Protein AF-A0A7J9ZWI7-F1 (afdb_monomer)

Nearest PDB structures (foldseek):
  3f7e-assembly1_B  TM=9.038E-01  e=4.310E-12  Mycolicibacterium smegmatis
  1rfe-assembly1_A  TM=7.853E-01  e=5.698E-09  Mycobacterium tuberculosis H37Rv
  3db0-assembly1_B  TM=8.040E-01  e=1.106E-07  Listeria innocua
  2i02-assembly1_A  TM=7.716E-01  e=1.106E-07  Nostoc punctiforme PCC 73102
  2hti-assembly1_A-2  TM=7.253E-01  e=3.743E-08  Halalkalibacterium halodurans

Mean predicted aligned error: 3.07 Å

Structure (mmCIF, N/CA/C/O backbone):
data_AF-A0A7J9ZWI7-F1
#
_entry.id   AF-A0A7J9ZWI7-F1
#
loop_
_atom_site.group_PDB
_atom_site.id
_atom_site.type_symbol
_atom_site.label_atom_id
_atom_site.label_alt_id
_atom_site.label_comp_id
_atom_site.label_asym_id
_atom_site.label_entity_id
_atom_site.label_seq_id
_atom_site.pdbx_PDB_ins_code
_atom_site.Cartn_x
_atom_site.Cartn_y
_atom_site.Cartn_z
_atom_site.occupancy
_atom_site.B_iso_or_equiv
_atom_site.auth_seq_id
_atom_site.auth_comp_id
_atom_site.auth_asym_id
_atom_site.auth_atom_id
_atom_site.pdbx_PDB_model_num
ATOM 1 N N . MET A 1 1 ? -15.605 -11.713 0.397 1.00 55.06 1 MET A N 1
ATOM 2 C CA . MET A 1 1 ? -16.504 -10.552 0.208 1.00 55.06 1 MET A CA 1
ATOM 3 C C . MET A 1 1 ? -15.640 -9.330 0.409 1.00 55.06 1 MET A C 1
ATOM 5 O O . MET A 1 1 ? -14.893 -9.344 1.377 1.00 55.06 1 MET A O 1
ATOM 9 N N .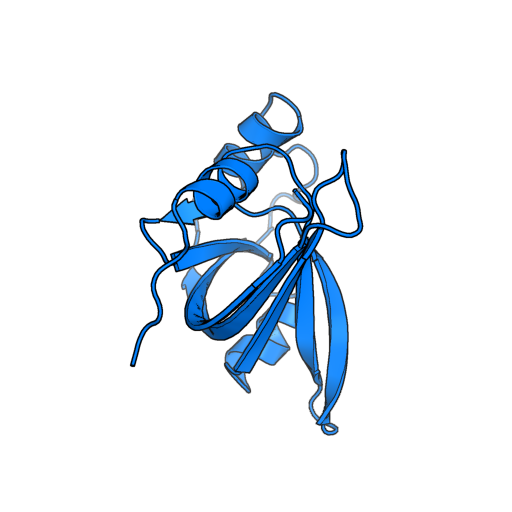 SER A 1 2 ? -15.708 -8.340 -0.484 1.00 78.38 2 SER A N 1
ATOM 10 C CA . SER A 1 2 ? -14.943 -7.102 -0.302 1.00 78.38 2 SER A CA 1
ATOM 11 C C . SER A 1 2 ? -15.548 -6.292 0.846 1.00 78.38 2 SER A C 1
ATOM 13 O O . SER A 1 2 ? -16.761 -6.082 0.869 1.00 78.38 2 SER A O 1
ATOM 15 N N . ALA A 1 3 ? -14.726 -5.887 1.806 1.00 90.00 3 ALA A N 1
ATOM 16 C CA . ALA A 1 3 ? -15.087 -4.972 2.877 1.00 90.00 3 ALA A CA 1
ATOM 17 C C . ALA A 1 3 ? -14.987 -3.518 2.388 1.00 90.00 3 ALA A C 1
ATOM 19 O O . ALA A 1 3 ? -14.208 -3.209 1.489 1.00 90.00 3 ALA A O 1
ATOM 20 N N . VAL A 1 4 ? -15.782 -2.640 2.997 1.00 94.69 4 VAL A N 1
ATOM 21 C CA . VAL A 1 4 ? -15.840 -1.202 2.692 1.00 94.69 4 VAL A CA 1
ATOM 22 C C . VAL A 1 4 ? -14.992 -0.440 3.707 1.00 94.69 4 VAL A C 1
ATOM 24 O O . VAL A 1 4 ? -14.967 -0.806 4.888 1.00 94.69 4 VAL A O 1
ATOM 27 N N . LEU A 1 5 ? -14.307 0.619 3.269 1.00 94.62 5 LEU A N 1
ATOM 28 C CA . LEU A 1 5 ? -13.568 1.490 4.178 1.00 94.62 5 LEU A CA 1
ATOM 29 C C . LEU A 1 5 ? -14.547 2.426 4.908 1.00 94.62 5 LEU A C 1
ATOM 31 O O . LEU A 1 5 ? -15.385 3.053 4.256 1.00 94.62 5 LEU A O 1
ATOM 35 N N . PRO A 1 6 ? -14.453 2.574 6.243 1.00 93.44 6 PRO A N 1
ATOM 36 C CA . PRO A 1 6 ? -15.197 3.607 6.958 1.00 93.44 6 PRO A CA 1
ATOM 37 C C . PRO A 1 6 ? -14.871 4.996 6.406 1.00 93.44 6 PRO A C 1
ATOM 39 O O . PRO A 1 6 ? -13.713 5.274 6.100 1.00 93.44 6 PRO A O 1
ATOM 42 N N . ASP A 1 7 ? -15.857 5.890 6.328 1.00 92.50 7 ASP A N 1
ATOM 43 C CA . ASP A 1 7 ? -15.650 7.221 5.737 1.00 92.50 7 ASP A CA 1
ATOM 44 C C . ASP A 1 7 ? -14.574 8.029 6.474 1.00 92.50 7 ASP A C 1
ATOM 46 O O . ASP A 1 7 ? -13.693 8.596 5.835 1.00 92.50 7 ASP A O 1
ATOM 50 N N . ALA A 1 8 ? -14.545 7.961 7.809 1.00 89.25 8 ALA A N 1
ATOM 51 C CA . ALA A 1 8 ? -13.486 8.576 8.615 1.00 89.25 8 ALA A CA 1
ATOM 52 C C . ALA A 1 8 ? -12.081 8.037 8.278 1.00 89.25 8 ALA A C 1
ATOM 54 O O . ALA A 1 8 ? -11.099 8.768 8.339 1.00 89.25 8 ALA A O 1
ATOM 55 N N . ALA A 1 9 ? -11.968 6.763 7.888 1.00 91.12 9 ALA A N 1
ATOM 56 C CA . ALA A 1 9 ? -10.692 6.189 7.477 1.00 91.12 9 ALA A CA 1
ATOM 57 C C . ALA A 1 9 ? -10.298 6.609 6.053 1.00 91.12 9 ALA A C 1
ATOM 59 O O . ALA A 1 9 ? -9.108 6.720 5.764 1.00 91.12 9 ALA A O 1
ATOM 60 N N . LYS A 1 10 ? -11.267 6.863 5.158 1.00 94.12 10 LYS A N 1
ATOM 61 C CA . LYS A 1 10 ? -10.993 7.348 3.792 1.00 94.12 10 LYS A CA 1
ATOM 62 C C . LYS A 1 10 ? -10.252 8.681 3.818 1.00 94.12 10 LYS A C 1
ATOM 64 O O . LYS A 1 10 ? -9.295 8.838 3.067 1.00 94.12 10 LYS A O 1
ATOM 69 N N . GLU A 1 11 ? -10.608 9.575 4.739 1.00 91.94 11 GLU A N 1
ATOM 70 C CA . GLU A 1 11 ? -9.901 10.848 4.932 1.00 91.94 11 GLU A CA 1
ATOM 71 C C . GLU A 1 11 ? -8.413 10.640 5.256 1.00 91.94 11 GLU A C 1
ATOM 73 O O . GLU A 1 11 ? -7.553 11.378 4.772 1.00 91.94 11 GLU A O 1
ATOM 78 N N . TRP A 1 12 ? -8.069 9.586 6.003 1.00 93.12 12 TRP A N 1
ATOM 79 C CA . TRP A 1 12 ? -6.671 9.277 6.304 1.00 93.12 12 TRP A CA 1
ATOM 80 C C . TRP A 1 12 ? -5.905 8.805 5.064 1.00 93.12 12 TRP A C 1
ATOM 82 O O . TRP A 1 12 ? -4.736 9.159 4.900 1.00 93.12 12 TRP A O 1
ATOM 92 N N . PHE A 1 13 ? -6.553 8.047 4.175 1.00 95.25 13 PHE A N 1
ATOM 93 C CA . PHE A 1 13 ? -5.979 7.659 2.883 1.00 95.25 13 PHE A CA 1
ATOM 94 C C . PHE A 1 13 ? -5.936 8.805 1.875 1.00 95.25 13 PHE A C 1
ATOM 96 O O . PHE A 1 13 ? -5.139 8.730 0.943 1.00 95.25 13 PHE A O 1
ATOM 103 N N . ASP A 1 14 ? -6.731 9.858 2.051 1.00 94.69 14 ASP A N 1
ATOM 104 C CA . ASP A 1 14 ? -6.693 11.061 1.213 1.00 94.69 14 ASP A CA 1
ATOM 105 C C . ASP A 1 14 ? -5.601 12.041 1.679 1.00 94.69 14 ASP A C 1
ATOM 107 O O . ASP A 1 14 ? -5.020 12.759 0.865 1.00 94.69 14 ASP A O 1
ATOM 111 N N . GLY A 1 15 ? -5.224 11.999 2.962 1.00 94.19 15 GLY A N 1
ATOM 112 C CA . GLY A 1 15 ? -4.084 12.725 3.534 1.00 94.19 15 GLY A CA 1
ATOM 113 C C . GLY A 1 15 ? -2.721 12.044 3.329 1.00 94.19 15 GLY A C 1
ATOM 114 O O . GLY A 1 15 ? -2.628 10.861 2.994 1.00 94.19 15 GLY A O 1
ATOM 115 N N . ALA A 1 16 ? -1.625 12.783 3.541 1.00 96.06 16 ALA A N 1
ATOM 116 C CA . ALA A 1 16 ? -0.237 12.323 3.365 1.00 96.06 16 ALA A CA 1
ATOM 117 C C . ALA A 1 16 ? 0.267 11.399 4.501 1.00 96.06 16 ALA A C 1
ATOM 119 O O . ALA A 1 16 ? 1.356 11.578 5.046 1.00 96.06 16 ALA A O 1
ATOM 120 N N . ASN A 1 17 ? -0.529 10.390 4.859 1.00 95.69 17 ASN A N 1
ATOM 121 C CA . ASN A 1 17 ? -0.250 9.471 5.959 1.00 95.69 17 ASN A CA 1
ATOM 122 C C . ASN A 1 17 ? 0.512 8.236 5.482 1.00 95.69 17 ASN A C 1
ATOM 124 O O . ASN A 1 17 ? 0.187 7.641 4.455 1.00 95.69 17 ASN A O 1
ATOM 128 N N . PHE A 1 18 ? 1.539 7.823 6.218 1.00 97.19 18 PHE A N 1
ATOM 129 C CA . PHE A 1 18 ? 2.289 6.616 5.880 1.00 97.19 18 PHE A CA 1
ATOM 130 C C . PHE A 1 18 ? 1.561 5.371 6.378 1.00 97.19 18 PHE A C 1
ATOM 132 O O . PHE A 1 18 ? 1.039 5.344 7.491 1.00 97.19 18 PHE A O 1
ATOM 139 N N . ALA A 1 19 ? 1.603 4.308 5.580 1.00 98.00 19 ALA A N 1
ATOM 140 C CA . ALA A 1 19 ? 1.147 2.990 5.997 1.00 98.00 19 ALA A CA 1
ATOM 141 C C . ALA A 1 19 ? 2.306 1.991 6.000 1.00 98.00 19 ALA A C 1
ATOM 143 O O . ALA A 1 19 ? 3.292 2.145 5.277 1.00 98.00 19 ALA A O 1
A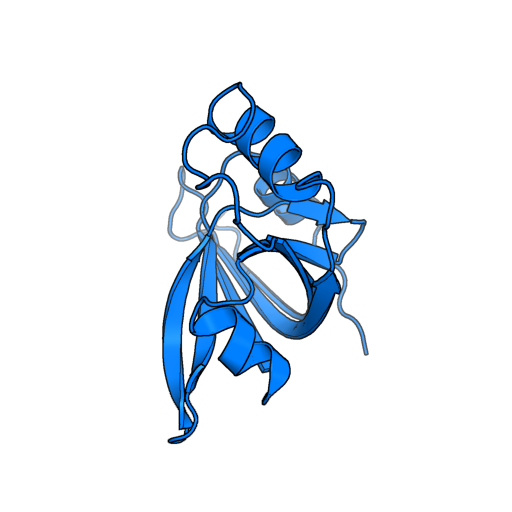TOM 144 N N . THR A 1 20 ? 2.172 0.935 6.792 1.00 98.56 20 THR A N 1
ATOM 145 C CA . THR A 1 20 ? 3.034 -0.245 6.734 1.00 98.56 20 THR A CA 1
ATOM 146 C C . THR A 1 20 ? 2.300 -1.351 5.997 1.00 98.56 20 THR A C 1
ATOM 148 O O . THR A 1 20 ? 1.230 -1.766 6.430 1.00 98.56 20 THR A O 1
ATOM 151 N N . ILE A 1 21 ? 2.885 -1.853 4.910 1.00 98.69 21 ILE A N 1
ATOM 152 C CA . ILE A 1 21 ? 2.397 -3.042 4.207 1.00 98.69 21 ILE A CA 1
ATOM 153 C C . ILE A 1 21 ? 3.258 -4.251 4.566 1.00 98.69 21 ILE A C 1
ATOM 155 O O . ILE A 1 21 ? 4.490 -4.184 4.501 1.00 98.69 21 ILE A O 1
ATOM 159 N N . SER A 1 22 ? 2.593 -5.350 4.906 1.00 98.81 22 SER A N 1
ATOM 160 C CA . SER A 1 22 ? 3.174 -6.662 5.167 1.00 98.81 22 SER A CA 1
ATOM 161 C C . SER A 1 22 ? 2.817 -7.629 4.039 1.00 98.81 22 SER A C 1
ATOM 163 O O . SER A 1 22 ? 1.644 -7.798 3.704 1.00 98.81 22 SER A O 1
ATOM 165 N N . THR A 1 23 ? 3.836 -8.270 3.471 1.00 98.75 23 THR A N 1
ATOM 166 C CA . THR A 1 23 ? 3.736 -9.295 2.417 1.00 98.75 23 THR A CA 1
ATOM 167 C C . THR A 1 23 ? 4.388 -10.603 2.876 1.00 98.75 23 THR A C 1
ATOM 169 O O . THR A 1 23 ? 5.021 -10.632 3.931 1.00 98.75 23 THR A O 1
ATOM 172 N N . ILE A 1 24 ? 4.240 -11.688 2.110 1.00 98.81 24 ILE A N 1
ATOM 173 C CA . ILE A 1 24 ? 4.721 -13.026 2.494 1.00 98.81 24 ILE A CA 1
ATOM 174 C C . ILE A 1 24 ? 5.951 -13.417 1.659 1.00 98.81 24 ILE A C 1
ATOM 176 O O . ILE A 1 24 ? 5.8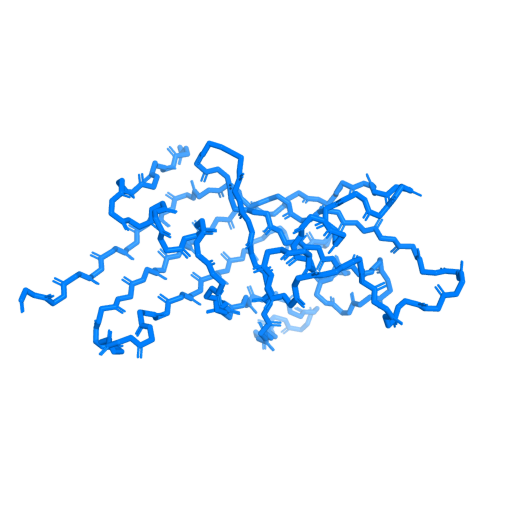75 -13.582 0.438 1.00 98.81 24 ILE A O 1
ATOM 180 N N . GLU A 1 25 ? 7.092 -13.620 2.315 1.00 98.38 25 GLU A N 1
ATOM 181 C CA . GLU A 1 25 ? 8.322 -14.143 1.705 1.00 98.38 25 GLU A CA 1
ATOM 182 C C . GLU A 1 25 ? 8.146 -15.594 1.221 1.00 98.38 25 GLU A C 1
ATOM 184 O O . GLU A 1 25 ? 7.246 -16.293 1.695 1.00 98.38 25 GLU A O 1
ATOM 189 N N . PRO A 1 26 ? 8.972 -16.090 0.280 1.00 98.06 26 PRO A N 1
ATOM 190 C CA . PRO A 1 26 ? 8.893 -17.474 -0.202 1.00 98.06 26 PRO A CA 1
ATOM 191 C C . PRO A 1 26 ? 9.004 -18.539 0.895 1.00 98.06 26 PRO A C 1
ATOM 193 O O . PRO A 1 26 ? 8.442 -19.619 0.746 1.00 98.06 26 PRO A O 1
ATOM 196 N N . ASP A 1 27 ? 9.694 -18.232 1.995 1.00 97.88 27 ASP A N 1
ATOM 197 C CA . ASP A 1 27 ? 9.836 -19.104 3.167 1.00 97.88 27 ASP A CA 1
ATOM 198 C C . ASP A 1 27 ? 8.681 -18.965 4.183 1.00 97.88 27 ASP A C 1
ATOM 200 O O . ASP A 1 27 ? 8.712 -19.575 5.251 1.00 97.88 27 ASP A O 1
ATOM 204 N N . GLY A 1 28 ? 7.657 -18.167 3.861 1.00 98.19 28 GLY A N 1
ATOM 205 C CA . GLY A 1 28 ? 6.474 -17.933 4.688 1.00 98.19 28 GLY A CA 1
ATOM 206 C C . GLY A 1 28 ? 6.625 -16.825 5.733 1.00 98.19 28 GLY A C 1
ATOM 207 O O . GLY A 1 28 ? 5.648 -16.512 6.416 1.00 98.19 28 GLY A O 1
ATOM 208 N N . ARG A 1 29 ? 7.804 -16.205 5.874 1.00 98.50 29 ARG A N 1
ATOM 209 C CA . ARG A 1 29 ? 8.001 -15.096 6.820 1.00 98.50 29 ARG A CA 1
ATOM 210 C C . ARG A 1 29 ? 7.313 -13.814 6.338 1.00 98.50 29 ARG A C 1
ATOM 212 O O . ARG A 1 29 ? 7.197 -13.590 5.133 1.00 98.50 29 ARG A O 1
ATOM 219 N N . PRO A 1 30 ? 6.881 -12.931 7.252 1.00 98.25 30 PRO A N 1
ATOM 220 C CA . PRO A 1 30 ? 6.381 -11.621 6.865 1.00 98.25 30 PRO A CA 1
ATOM 221 C C . PRO A 1 30 ? 7.533 -10.685 6.466 1.00 98.25 30 PRO A C 1
ATOM 223 O O . PRO A 1 30 ? 8.550 -10.602 7.155 1.00 98.25 30 PRO A O 1
ATOM 226 N N . GLN A 1 31 ? 7.338 -9.917 5.396 1.00 98.56 31 GLN A N 1
ATOM 227 C CA . GLN A 1 31 ? 8.163 -8.766 5.032 1.00 98.56 31 GLN A CA 1
ATOM 228 C C . GLN A 1 31 ? 7.326 -7.498 5.158 1.00 98.56 31 GLN A C 1
ATOM 230 O O . GLN A 1 31 ? 6.361 -7.321 4.418 1.00 98.56 31 GLN A O 1
ATOM 235 N N . ALA A 1 32 ? 7.715 -6.603 6.067 1.00 98.50 32 ALA A N 1
ATOM 236 C CA . ALA A 1 32 ? 7.049 -5.324 6.292 1.00 98.50 32 ALA A CA 1
ATOM 237 C C . ALA A 1 32 ? 7.838 -4.161 5.677 1.00 98.50 32 ALA A C 1
ATOM 239 O O . ALA A 1 32 ? 9.070 -4.186 5.607 1.00 98.50 32 ALA A O 1
ATOM 240 N N . SER A 1 33 ? 7.136 -3.136 5.199 1.00 98.38 33 SER A N 1
ATOM 241 C CA . SER A 1 33 ? 7.755 -1.909 4.685 1.00 98.38 33 SER A CA 1
ATOM 242 C C . SER A 1 33 ? 6.797 -0.727 4.726 1.00 98.38 33 SER A C 1
ATOM 244 O O . SER A 1 33 ? 5.603 -0.902 4.496 1.00 98.38 33 SER A O 1
ATOM 246 N N . MET A 1 34 ? 7.331 0.476 4.937 1.00 98.12 34 MET A N 1
ATOM 247 C CA . MET A 1 34 ? 6.557 1.713 4.825 1.00 98.12 34 MET A CA 1
ATOM 248 C C . MET A 1 34 ? 6.244 2.043 3.361 1.00 98.12 34 MET A C 1
ATOM 250 O O . MET A 1 34 ? 7.048 1.759 2.462 1.00 98.12 34 MET A O 1
ATOM 254 N N . VAL A 1 35 ? 5.070 2.625 3.129 1.00 98.31 35 VAL A N 1
ATOM 255 C CA . VAL A 1 35 ? 4.565 3.016 1.811 1.00 98.31 35 VAL A CA 1
ATOM 256 C C . VAL A 1 35 ? 3.757 4.308 1.881 1.00 98.31 35 VAL A C 1
ATOM 258 O O . VAL A 1 35 ? 3.138 4.623 2.898 1.00 98.31 35 VAL A O 1
ATOM 261 N N . TRP A 1 36 ? 3.756 5.028 0.763 1.00 98.50 36 TRP A N 1
ATOM 262 C CA . TRP A 1 36 ? 2.719 6.002 0.450 1.00 98.50 36 TRP A CA 1
ATOM 263 C C . TRP A 1 36 ? 1.497 5.278 -0.090 1.00 98.50 36 TRP A C 1
ATOM 265 O O . TRP A 1 36 ? 1.628 4.249 -0.760 1.00 98.50 36 TRP A O 1
ATOM 275 N N . VAL A 1 37 ? 0.329 5.828 0.204 1.00 98.25 37 VAL A N 1
ATOM 276 C CA . VAL A 1 37 ? -0.952 5.241 -0.162 1.00 98.25 37 VAL A CA 1
ATOM 277 C C . VAL A 1 37 ? -1.864 6.279 -0.793 1.00 98.25 37 VAL A C 1
ATOM 279 O O . VAL A 1 37 ? -1.834 7.462 -0.445 1.00 98.25 37 VAL A O 1
ATOM 282 N N . GLY A 1 38 ? -2.687 5.805 -1.713 1.00 97.94 38 GLY A N 1
ATOM 283 C CA . GLY A 1 38 ? -3.885 6.477 -2.198 1.00 97.94 38 GLY A CA 1
ATOM 284 C C . GLY A 1 38 ? -5.053 5.499 -2.157 1.00 97.94 38 GLY A C 1
ATOM 285 O O . GLY A 1 38 ? -4.927 4.401 -1.603 1.00 97.94 38 GLY A O 1
ATOM 286 N N . ARG A 1 39 ? -6.175 5.867 -2.771 1.00 97.69 39 ARG A N 1
ATOM 287 C CA . ARG A 1 39 ? -7.336 4.983 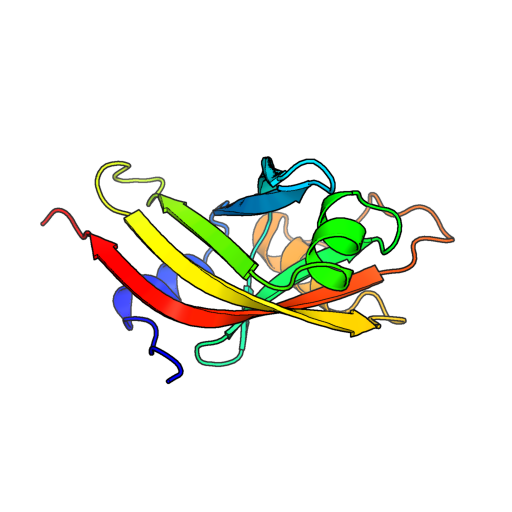-2.891 1.00 97.69 39 ARG A CA 1
ATOM 288 C C . ARG A 1 39 ? -8.104 5.203 -4.189 1.00 97.69 39 ARG A C 1
ATOM 290 O O . ARG A 1 39 ? -8.082 6.294 -4.745 1.00 97.69 39 ARG A O 1
ATOM 297 N N . ASP A 1 40 ? -8.820 4.170 -4.612 1.00 97.25 40 ASP A N 1
ATOM 298 C CA . ASP A 1 40 ? -9.845 4.211 -5.658 1.00 97.25 40 ASP A CA 1
ATOM 299 C C . ASP A 1 40 ? -11.129 3.608 -5.078 1.00 97.25 40 ASP A C 1
ATOM 301 O O . ASP A 1 40 ? -11.240 2.395 -4.894 1.00 97.25 40 ASP A O 1
ATOM 305 N N . GLY A 1 41 ? -12.069 4.469 -4.682 1.00 96.19 41 GLY A N 1
ATOM 306 C CA . GLY A 1 41 ? -13.223 4.052 -3.885 1.00 96.19 41 GLY A CA 1
ATOM 307 C C . GLY A 1 41 ? -12.786 3.470 -2.536 1.00 96.19 41 GLY A C 1
ATOM 308 O O . GLY A 1 41 ? -12.299 4.219 -1.681 1.00 96.19 41 GLY A O 1
ATOM 309 N N . ASP A 1 42 ? -12.974 2.157 -2.376 1.00 96.88 42 ASP A N 1
ATOM 310 C CA . ASP A 1 42 ? -12.600 1.361 -1.196 1.00 96.88 42 ASP A CA 1
ATOM 311 C C . ASP A 1 42 ? -11.301 0.551 -1.384 1.00 96.88 42 ASP A C 1
ATOM 313 O O . ASP A 1 42 ? -10.797 -0.035 -0.425 1.00 96.88 42 ASP A O 1
ATOM 317 N N . ASP A 1 43 ? -10.738 0.518 -2.597 1.00 97.94 43 ASP A N 1
ATOM 318 C CA . ASP A 1 43 ? -9.452 -0.131 -2.847 1.00 97.94 43 ASP A CA 1
ATOM 319 C C . ASP A 1 43 ? -8.306 0.793 -2.419 1.00 97.94 43 ASP A C 1
ATOM 321 O O . ASP A 1 43 ? -8.277 1.974 -2.774 1.00 97.94 43 ASP A O 1
ATOM 325 N N . VAL A 1 44 ? -7.304 0.248 -1.725 1.00 98.31 44 VAL A N 1
ATOM 326 C CA . VAL A 1 44 ? -6.079 0.988 -1.386 1.00 98.31 44 VAL A CA 1
ATOM 327 C C . VAL A 1 44 ? -5.042 0.806 -2.485 1.00 98.31 44 VAL A C 1
ATOM 329 O O . VAL A 1 44 ? -4.772 -0.311 -2.927 1.00 98.31 44 VAL A O 1
ATOM 332 N N . LEU A 1 45 ? -4.428 1.908 -2.907 1.00 98.69 45 LEU A N 1
ATOM 333 C CA . LEU A 1 45 ? -3.421 1.930 -3.960 1.00 98.69 45 LEU A CA 1
ATOM 334 C C . LEU A 1 45 ? -2.036 2.219 -3.386 1.00 98.69 45 LEU A C 1
ATOM 336 O O . LEU A 1 45 ? -1.851 3.150 -2.605 1.00 98.69 45 LEU A O 1
ATOM 340 N N . VAL A 1 46 ? -1.043 1.451 -3.824 1.00 98.62 46 VAL A N 1
ATOM 341 C CA . VAL A 1 46 ? 0.374 1.666 -3.515 1.00 98.62 46 VAL A CA 1
ATOM 342 C C . VAL A 1 46 ? 1.165 1.624 -4.813 1.00 98.62 46 VAL A C 1
ATOM 344 O O . VAL A 1 46 ? 1.014 0.693 -5.599 1.00 98.62 46 VAL A O 1
ATOM 347 N N . SER A 1 47 ? 2.066 2.582 -5.029 1.00 98.38 47 SER A N 1
ATOM 348 C CA . SER A 1 47 ? 3.027 2.492 -6.132 1.00 98.38 47 SER A CA 1
ATOM 349 C C . SER A 1 47 ? 4.349 1.873 -5.675 1.00 98.38 47 SER A C 1
ATOM 351 O O . SER A 1 47 ? 4.884 2.184 -4.607 1.00 98.38 47 SER A O 1
ATOM 353 N N . THR A 1 48 ? 4.920 0.998 -6.500 1.00 97.56 48 THR A N 1
ATOM 354 C CA . THR A 1 48 ? 6.272 0.464 -6.313 1.00 97.56 48 THR A CA 1
ATOM 355 C C . THR A 1 48 ? 6.912 0.140 -7.662 1.00 97.56 48 THR A C 1
ATOM 357 O O . THR A 1 48 ? 6.274 0.293 -8.700 1.00 97.56 48 THR A O 1
ATOM 360 N N . THR A 1 49 ? 8.177 -0.280 -7.675 1.00 97.06 49 THR A N 1
ATOM 361 C CA . THR A 1 49 ? 8.810 -0.785 -8.901 1.00 97.06 49 THR A CA 1
ATOM 362 C C . THR A 1 49 ? 8.723 -2.308 -8.954 1.00 97.06 49 THR A C 1
ATOM 364 O O . THR A 1 49 ? 8.770 -2.975 -7.912 1.00 97.06 49 THR A O 1
ATOM 367 N N . ARG A 1 50 ? 8.614 -2.880 -10.158 1.00 95.88 50 ARG A N 1
ATOM 368 C CA . ARG A 1 50 ? 8.462 -4.330 -10.373 1.00 95.88 50 ARG A CA 1
ATOM 369 C C . ARG A 1 50 ? 9.575 -5.147 -9.707 1.00 95.88 50 ARG A C 1
ATOM 371 O O . ARG A 1 50 ? 9.331 -6.255 -9.241 1.00 95.88 50 ARG A O 1
ATOM 378 N N . GLN A 1 51 ? 10.788 -4.604 -9.631 1.00 93.62 51 GLN A N 1
ATOM 379 C CA . GLN A 1 51 ? 11.970 -5.296 -9.110 1.00 93.62 51 GLN A CA 1
ATOM 380 C C . GLN A 1 51 ? 11.993 -5.383 -7.573 1.00 93.62 51 GLN A C 1
ATOM 382 O O . GLN A 1 51 ? 12.817 -6.099 -7.001 1.00 93.62 51 GLN A O 1
ATOM 387 N N . ARG A 1 52 ? 11.124 -4.649 -6.862 1.00 95.50 52 ARG A N 1
ATOM 388 C CA . ARG A 1 52 ? 11.107 -4.654 -5.392 1.00 95.50 52 ARG A CA 1
ATOM 389 C C . ARG A 1 52 ? 10.573 -5.976 -4.850 1.00 95.50 52 ARG A C 1
ATOM 391 O O . ARG A 1 52 ? 9.588 -6.519 -5.343 1.00 95.50 52 ARG A O 1
ATOM 398 N N . ARG A 1 53 ? 11.161 -6.429 -3.735 1.00 97.12 53 ARG A N 1
ATOM 399 C CA . ARG A 1 53 ? 10.775 -7.666 -3.033 1.00 97.12 53 ARG A CA 1
ATOM 400 C C . ARG A 1 53 ? 9.268 -7.764 -2.780 1.00 97.12 53 ARG A C 1
ATOM 402 O O . ARG A 1 53 ? 8.678 -8.787 -3.094 1.00 97.12 53 ARG A O 1
ATOM 409 N N . LYS A 1 54 ? 8.639 -6.681 -2.309 1.00 95.94 54 LYS A N 1
ATOM 410 C CA . LYS A 1 54 ? 7.190 -6.630 -2.057 1.00 95.94 54 LYS A CA 1
ATOM 411 C C . LYS A 1 54 ? 6.347 -6.908 -3.313 1.00 95.94 54 LYS A C 1
ATOM 413 O O . LYS A 1 54 ? 5.344 -7.604 -3.214 1.00 95.94 54 LYS A O 1
ATOM 418 N N . ALA A 1 55 ? 6.765 -6.420 -4.486 1.00 97.19 55 ALA A N 1
ATOM 419 C CA . ALA A 1 55 ? 6.062 -6.657 -5.749 1.00 97.19 55 ALA A CA 1
ATOM 420 C C . ALA A 1 55 ? 6.169 -8.130 -6.166 1.00 97.19 55 ALA A C 1
ATOM 422 O O . ALA A 1 55 ? 5.165 -8.751 -6.506 1.00 97.19 55 ALA A O 1
ATOM 423 N N . ALA A 1 56 ? 7.366 -8.714 -6.052 1.00 97.56 56 ALA A N 1
ATOM 424 C CA . ALA A 1 56 ? 7.573 -10.142 -6.287 1.00 97.56 56 ALA A CA 1
ATOM 425 C C . ALA A 1 56 ? 6.776 -11.016 -5.299 1.00 97.56 56 ALA A C 1
ATOM 427 O O . ALA A 1 56 ? 6.178 -12.011 -5.707 1.00 97.56 56 ALA A O 1
ATOM 428 N N . ASN A 1 57 ? 6.725 -10.633 -4.018 1.00 98.38 57 ASN A N 1
ATOM 429 C CA . ASN A 1 57 ? 5.950 -11.338 -2.997 1.00 98.38 57 ASN A CA 1
ATOM 430 C C . ASN A 1 57 ? 4.456 -11.326 -3.338 1.00 98.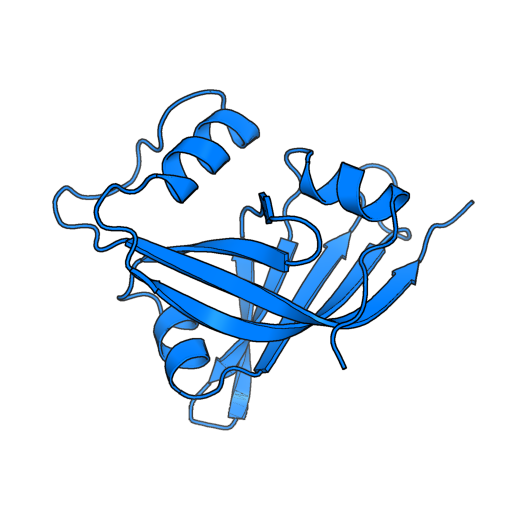38 57 ASN A C 1
ATOM 432 O O . ASN A 1 57 ? 3.864 -12.396 -3.409 1.00 98.38 57 ASN A O 1
ATOM 436 N N . MET A 1 58 ? 3.878 -10.157 -3.639 1.00 98.00 58 MET A N 1
ATOM 437 C CA . MET A 1 58 ? 2.453 -10.021 -3.981 1.00 98.00 58 MET A CA 1
ATOM 438 C C . MET A 1 58 ? 2.073 -10.686 -5.308 1.00 98.00 58 MET A C 1
ATOM 440 O O . MET A 1 58 ? 0.953 -11.165 -5.453 1.00 98.00 58 MET A O 1
ATOM 444 N N . GLY A 1 59 ? 3.001 -10.760 -6.266 1.00 97.06 59 GLY A N 1
ATOM 445 C CA . GLY A 1 59 ? 2.797 -11.528 -7.495 1.00 97.06 59 GLY A CA 1
ATOM 446 C C . GLY A 1 59 ? 2.759 -13.045 -7.270 1.00 97.06 59 GLY A C 1
ATOM 447 O O . GLY A 1 59 ? 2.118 -13.755 -8.040 1.00 97.06 59 GLY A O 1
ATOM 448 N N . ARG A 1 60 ? 3.432 -13.549 -6.225 1.00 97.75 60 ARG A N 1
ATOM 449 C CA . ARG A 1 60 ? 3.444 -14.974 -5.850 1.00 97.75 60 ARG A CA 1
ATOM 450 C C . ARG A 1 60 ? 2.283 -15.338 -4.924 1.00 97.75 60 ARG A C 1
ATOM 452 O O . ARG A 1 60 ? 1.672 -16.387 -5.084 1.00 97.75 60 ARG A O 1
ATOM 459 N N . ASP A 1 61 ? 2.038 -14.498 -3.927 1.00 98.50 61 ASP A N 1
ATOM 460 C CA . ASP A 1 61 ? 1.022 -14.665 -2.895 1.00 98.50 61 ASP A CA 1
ATOM 461 C C . ASP A 1 61 ? 0.351 -13.312 -2.668 1.00 98.50 61 ASP A C 1
ATOM 463 O O . ASP A 1 61 ? 0.950 -12.390 -2.115 1.00 98.50 61 ASP A O 1
ATOM 467 N N . SER A 1 62 ? -0.891 -13.188 -3.129 1.00 98.38 62 SER A N 1
ATOM 468 C CA . SER A 1 62 ? -1.606 -11.915 -3.135 1.00 98.38 62 SER A CA 1
ATOM 469 C C . SER A 1 62 ? -2.037 -11.456 -1.744 1.00 98.38 62 SER A C 1
ATOM 471 O O . SER A 1 62 ? -2.491 -10.324 -1.608 1.00 98.38 62 SER A O 1
ATOM 473 N N . ARG A 1 63 ? -1.913 -12.286 -0.701 1.00 98.69 63 ARG A N 1
ATOM 474 C CA . ARG A 1 63 ? -2.358 -11.930 0.651 1.00 98.69 63 ARG A CA 1
ATOM 475 C C . ARG A 1 63 ? -1.472 -10.842 1.246 1.00 98.69 63 ARG A C 1
ATOM 477 O O . ARG A 1 63 ? -0.251 -10.984 1.324 1.00 98.69 63 ARG A O 1
ATOM 484 N N . VAL A 1 64 ? -2.109 -9.783 1.735 1.00 98.69 64 VAL A N 1
ATOM 485 C CA . VAL A 1 64 ? -1.438 -8.643 2.365 1.00 98.69 64 VAL A CA 1
ATOM 486 C C . VAL A 1 64 ? -2.164 -8.189 3.625 1.00 98.69 64 VAL A C 1
ATOM 488 O O . VAL A 1 64 ? -3.374 -8.370 3.777 1.00 98.69 64 VAL A O 1
ATOM 491 N N . SER A 1 65 ? -1.407 -7.563 4.524 1.00 98.69 65 SER A N 1
ATOM 492 C CA . SER A 1 65 ? -1.954 -6.720 5.588 1.00 98.69 65 SER A CA 1
ATOM 493 C C . SER A 1 65 ? -1.370 -5.316 5.459 1.00 98.69 65 SER A C 1
ATOM 495 O O . SER A 1 65 ? -0.179 -5.167 5.177 1.00 98.69 65 SER A O 1
ATOM 497 N N . LEU A 1 66 ? -2.202 -4.295 5.631 1.00 98.69 66 LEU A N 1
ATOM 498 C CA . LEU A 1 66 ? -1.814 -2.892 5.634 1.00 98.69 66 LEU A CA 1
ATOM 499 C C . LEU A 1 66 ? -2.288 -2.245 6.931 1.00 98.69 66 LEU A C 1
ATOM 501 O O . LEU A 1 66 ? -3.460 -2.344 7.279 1.00 98.69 66 LEU A O 1
ATOM 505 N N . LEU A 1 67 ? -1.376 -1.580 7.631 1.00 98.19 67 LEU A N 1
ATOM 506 C CA . LEU A 1 67 ? -1.643 -0.871 8.877 1.00 98.19 67 LEU A CA 1
ATOM 507 C C . LEU A 1 67 ? -1.304 0.606 8.701 1.00 98.19 67 LEU A C 1
ATOM 509 O O . LEU A 1 67 ? -0.190 0.941 8.295 1.00 98.19 67 LEU A O 1
ATOM 513 N N . MET A 1 68 ? -2.236 1.480 9.055 1.00 97.25 68 MET A N 1
ATOM 514 C CA . MET A 1 68 ? -2.010 2.917 9.148 1.00 97.25 68 MET A CA 1
ATOM 515 C C . MET A 1 68 ? -2.477 3.397 10.518 1.00 97.25 68 MET A C 1
ATOM 517 O O . MET A 1 68 ? -3.625 3.174 10.892 1.00 97.25 68 MET A O 1
ATOM 521 N N . ALA A 1 69 ? -1.583 4.049 11.254 1.00 94.00 69 ALA A N 1
ATOM 522 C CA . ALA A 1 69 ? -1.934 4.774 12.466 1.00 94.00 69 ALA A CA 1
ATOM 523 C C . ALA A 1 69 ? -2.255 6.230 12.112 1.00 94.00 69 ALA A C 1
ATOM 525 O O . ALA A 1 69 ? -1.649 6.786 11.191 1.00 94.00 69 ALA A O 1
ATOM 526 N N . ASN A 1 70 ? -3.169 6.848 12.855 1.00 88.06 70 ASN A N 1
ATOM 527 C CA . ASN A 1 70 ? -3.351 8.289 12.807 1.00 88.06 70 ASN A CA 1
ATOM 528 C C . ASN A 1 70 ? -2.084 8.956 13.392 1.00 88.06 70 ASN A C 1
ATOM 530 O O . ASN A 1 70 ? -1.679 8.614 14.505 1.00 88.06 70 ASN A O 1
ATOM 534 N N . PRO A 1 71 ? -1.420 9.875 12.666 1.00 79.88 71 PRO A N 1
ATOM 535 C CA . PRO A 1 71 ? -0.223 10.545 13.172 1.00 79.88 71 PRO A CA 1
ATOM 536 C C . PRO A 1 71 ? -0.489 11.443 14.389 1.00 79.88 71 PRO A C 1
ATOM 538 O O . PRO A 1 71 ? 0.434 11.676 15.168 1.00 79.88 71 PRO A O 1
ATOM 541 N N . GLU A 1 72 ? -1.715 11.945 14.557 1.00 85.69 72 GLU A N 1
ATOM 542 C CA . GLU A 1 72 ? -2.102 12.806 15.683 1.00 85.69 72 GLU A CA 1
ATOM 543 C C . GLU A 1 72 ? -2.508 11.998 16.923 1.00 85.69 72 GLU A C 1
ATOM 545 O O . GLU A 1 72 ? -2.305 12.449 18.049 1.00 85.69 72 GLU A O 1
ATOM 550 N N . ASP A 1 73 ? -3.020 10.783 16.721 1.00 88.00 73 ASP A N 1
ATOM 551 C CA . ASP A 1 73 ? -3.358 9.835 17.782 1.00 88.00 73 ASP A CA 1
ATOM 552 C C . ASP A 1 73 ? -2.971 8.402 17.374 1.00 88.00 73 ASP A C 1
ATOM 554 O O . ASP A 1 73 ? -3.767 7.697 16.752 1.00 88.00 73 ASP A O 1
ATOM 558 N N . PRO A 1 74 ? -1.775 7.921 17.751 1.00 83.56 74 PRO A N 1
ATOM 559 C CA . PRO A 1 74 ? -1.307 6.591 17.366 1.00 83.56 74 PRO A CA 1
ATOM 560 C C . PRO A 1 74 ? -2.134 5.418 17.918 1.00 83.56 74 PRO A C 1
ATOM 562 O O . PRO A 1 74 ? -1.931 4.284 17.479 1.00 83.56 74 PRO A O 1
ATOM 565 N N . TYR A 1 75 ? -3.036 5.651 18.881 1.00 88.69 75 TYR A N 1
ATOM 566 C CA . TYR A 1 75 ? -3.979 4.628 19.345 1.00 88.69 75 TYR A CA 1
ATOM 567 C C . TYR A 1 75 ? -5.158 4.455 18.382 1.00 88.69 75 TYR A C 1
ATOM 569 O O . TYR A 1 75 ? -5.748 3.370 18.328 1.00 88.69 75 TYR A O 1
ATOM 577 N N . SER A 1 76 ? -5.440 5.471 17.567 1.00 93.69 76 SER A N 1
ATOM 578 C CA . SER A 1 76 ? -6.346 5.389 16.430 1.00 93.69 76 SER A CA 1
ATOM 579 C C . SER A 1 76 ? -5.621 4.790 15.221 1.00 93.69 76 SER A C 1
ATOM 581 O O . SER A 1 76 ? -4.590 5.291 14.774 1.00 93.69 76 SER A O 1
ATOM 583 N N . TYR A 1 77 ? -6.146 3.698 14.668 1.00 96.06 77 TYR A N 1
ATOM 584 C CA . TYR A 1 77 ? -5.541 3.013 13.527 1.00 96.06 77 TYR A CA 1
ATOM 585 C C . TYR A 1 77 ? -6.572 2.297 12.655 1.00 96.06 77 TYR A C 1
ATOM 587 O O . TYR A 1 77 ? -7.671 1.947 13.088 1.00 96.06 77 TYR A O 1
ATOM 595 N N . ILE A 1 78 ? -6.170 2.019 11.418 1.00 97.00 78 ILE A N 1
ATOM 596 C CA . ILE A 1 78 ? -6.857 1.102 10.518 1.00 97.00 78 ILE A CA 1
ATOM 597 C C . ILE A 1 78 ? -5.926 -0.040 10.113 1.00 97.00 78 ILE A C 1
ATOM 599 O O . ILE A 1 78 ? -4.802 0.181 9.664 1.00 97.00 78 ILE A O 1
ATOM 603 N N . GLU A 1 79 ? -6.409 -1.271 10.259 1.00 97.94 79 GLU A N 1
ATOM 604 C CA . GLU A 1 79 ? -5.822 -2.468 9.665 1.00 97.94 79 GLU A CA 1
ATOM 605 C C . GLU A 1 79 ? -6.721 -2.953 8.524 1.00 97.94 79 GLU A C 1
ATOM 607 O O . GLU A 1 79 ? -7.924 -3.159 8.701 1.00 97.94 79 GLU A O 1
ATOM 612 N N . ILE A 1 80 ? -6.121 -3.203 7.368 1.00 98.44 80 ILE A N 1
ATOM 613 C CA . ILE A 1 80 ? -6.752 -3.851 6.225 1.00 98.44 80 ILE A CA 1
ATOM 614 C C . ILE A 1 80 ? -6.068 -5.193 6.014 1.00 98.44 80 ILE A C 1
ATOM 616 O O . ILE A 1 80 ? -4.853 -5.254 5.846 1.00 98.44 80 ILE A O 1
ATOM 620 N N . ARG A 1 81 ? -6.846 -6.272 5.973 1.00 98.62 81 ARG A N 1
ATOM 621 C CA . ARG A 1 81 ? -6.401 -7.575 5.462 1.00 98.62 81 ARG A CA 1
ATOM 622 C C . ARG A 1 81 ? -7.101 -7.800 4.140 1.00 98.62 81 ARG A C 1
ATOM 624 O O . ARG A 1 81 ? -8.319 -7.640 4.075 1.00 98.62 81 ARG A O 1
ATOM 631 N N . GLY A 1 82 ? -6.352 -8.148 3.108 1.00 98.12 82 GLY A N 1
ATOM 632 C CA . GLY A 1 82 ? -6.906 -8.218 1.765 1.00 98.12 82 GLY A CA 1
ATOM 633 C C . GLY A 1 82 ? -6.014 -8.940 0.777 1.00 98.12 82 GLY A C 1
ATOM 634 O O . GLY A 1 82 ? -5.029 -9.591 1.147 1.00 98.12 82 GLY A O 1
ATOM 635 N N . THR A 1 83 ? -6.355 -8.772 -0.495 1.00 98.44 83 THR A N 1
ATOM 636 C CA . THR A 1 83 ? -5.594 -9.317 -1.616 1.00 98.44 83 THR A CA 1
ATOM 637 C C . THR A 1 83 ? -5.105 -8.209 -2.538 1.00 98.44 83 THR A C 1
ATOM 639 O O . THR A 1 83 ? -5.807 -7.236 -2.802 1.00 98.44 83 THR A O 1
ATOM 642 N N . ALA A 1 84 ? -3.869 -8.351 -3.004 1.00 98.44 84 ALA A N 1
ATOM 643 C CA . ALA A 1 84 ? -3.210 -7.422 -3.899 1.00 98.44 84 ALA A CA 1
ATOM 644 C C . ALA A 1 84 ? -3.264 -7.914 -5.349 1.00 98.44 84 ALA A C 1
ATOM 646 O O . ALA A 1 84 ? -2.965 -9.072 -5.644 1.00 98.44 84 ALA A O 1
ATOM 647 N N . SER A 1 85 ? -3.569 -6.997 -6.260 1.00 98.19 85 SER A N 1
ATOM 648 C CA . SER A 1 85 ? -3.349 -7.151 -7.696 1.00 98.19 85 SER A CA 1
ATOM 649 C C . SER A 1 85 ? -2.194 -6.251 -8.135 1.00 98.19 85 SER A C 1
ATOM 651 O O . SER A 1 85 ? -2.051 -5.127 -7.651 1.00 98.19 85 SER A O 1
ATOM 653 N N . VAL A 1 86 ? -1.340 -6.762 -9.025 1.00 97.88 86 VAL A N 1
ATOM 654 C CA . VAL A 1 86 ? -0.181 -6.034 -9.559 1.00 97.88 86 VAL A CA 1
ATOM 655 C C . VAL A 1 86 ? -0.503 -5.596 -10.981 1.00 97.88 86 VAL A C 1
ATOM 657 O O . VAL A 1 86 ? -0.646 -6.431 -11.872 1.00 97.88 86 VAL A O 1
ATOM 660 N N . ILE A 1 87 ? -0.613 -4.289 -11.191 1.00 98.25 87 ILE A N 1
ATOM 661 C CA . ILE A 1 87 ? -1.048 -3.681 -12.449 1.00 98.25 87 ILE A CA 1
ATOM 662 C C . ILE A 1 87 ? 0.121 -2.868 -13.024 1.00 98.25 87 ILE A C 1
ATOM 664 O O . ILE A 1 87 ? 0.716 -2.079 -12.288 1.00 98.25 87 ILE A O 1
ATOM 668 N N . PRO A 1 88 ? 0.495 -3.036 -14.305 1.00 98.00 88 PRO A N 1
ATOM 669 C CA . PRO A 1 88 ? 1.512 -2.195 -14.936 1.00 98.00 88 PRO A CA 1
ATOM 670 C C . PRO A 1 88 ? 1.147 -0.705 -14.893 1.00 98.00 88 PRO A C 1
ATOM 672 O O . PRO A 1 88 ? 0.006 -0.348 -15.174 1.00 98.00 88 PRO A O 1
ATOM 675 N N . ASP A 1 89 ? 2.124 0.153 -14.599 1.00 97.88 89 ASP A N 1
ATOM 676 C CA . ASP A 1 89 ? 1.987 1.616 -14.642 1.00 97.88 89 ASP A CA 1
ATOM 677 C C . ASP A 1 89 ? 3.110 2.217 -15.502 1.00 97.88 89 ASP A C 1
ATOM 679 O O . ASP A 1 89 ? 4.076 2.775 -14.978 1.00 97.88 89 ASP A O 1
ATOM 683 N N . PRO A 1 90 ? 3.037 2.064 -16.839 1.00 96.00 90 PRO A N 1
ATOM 684 C CA . PRO A 1 90 ? 4.111 2.479 -17.744 1.00 96.00 90 PRO A CA 1
ATOM 685 C C . PRO A 1 90 ? 4.312 4.000 -17.793 1.00 96.00 90 PRO A C 1
ATOM 687 O O . PRO A 1 90 ? 5.328 4.466 -18.299 1.00 96.00 90 PRO A O 1
ATOM 690 N N . THR A 1 91 ? 3.347 4.773 -17.295 1.00 94.94 91 THR A N 1
ATOM 691 C CA . THR A 1 91 ? 3.395 6.239 -17.244 1.00 94.94 91 THR A CA 1
ATOM 692 C C . THR A 1 91 ? 3.826 6.778 -15.885 1.00 94.94 91 THR A C 1
ATOM 694 O O . THR A 1 91 ? 3.909 7.994 -15.726 1.00 94.94 91 THR A O 1
ATOM 697 N N . SER A 1 92 ? 4.075 5.906 -14.900 1.00 96.44 92 SER A N 1
ATOM 698 C CA . SER A 1 92 ? 4.370 6.304 -13.519 1.00 96.44 92 SER A CA 1
ATOM 699 C C . SER A 1 92 ? 3.294 7.238 -12.940 1.00 96.44 92 SER A C 1
ATOM 701 O O . SER A 1 92 ? 3.595 8.136 -12.148 1.00 96.44 92 SER A O 1
ATOM 703 N N . SER A 1 93 ? 2.033 7.066 -13.352 1.00 97.12 93 SER A N 1
ATOM 704 C CA . SER A 1 93 ? 0.971 8.023 -13.039 1.00 97.12 93 SER A CA 1
ATOM 705 C C . SER A 1 93 ? 0.667 8.033 -11.547 1.00 97.12 93 SER A C 1
ATOM 707 O O . SER A 1 93 ? 0.598 9.105 -10.948 1.00 97.12 93 SER A O 1
ATOM 709 N N . LEU A 1 94 ? 0.575 6.855 -10.918 1.00 98.38 94 LEU A N 1
ATOM 710 C CA . LEU A 1 94 ? 0.235 6.782 -9.498 1.00 98.38 94 LEU A CA 1
ATOM 711 C C . LEU A 1 94 ? 1.365 7.330 -8.625 1.00 98.38 94 LEU A C 1
ATOM 713 O O . LEU A 1 94 ? 1.102 8.014 -7.641 1.00 98.38 94 LEU A O 1
ATOM 717 N N . ILE A 1 95 ? 2.633 7.039 -8.940 1.00 98.25 95 ILE A N 1
ATOM 718 C CA . ILE A 1 95 ? 3.725 7.549 -8.099 1.00 98.25 95 ILE A CA 1
ATOM 719 C C . ILE A 1 95 ? 3.816 9.074 -8.162 1.00 98.25 95 ILE A C 1
ATOM 721 O O . ILE A 1 95 ? 4.080 9.692 -7.135 1.00 98.25 95 ILE A O 1
ATOM 725 N N . ASN A 1 96 ? 3.554 9.684 -9.320 1.00 98.06 96 ASN A N 1
ATOM 726 C CA . ASN A 1 96 ? 3.530 11.139 -9.442 1.00 98.06 96 ASN A CA 1
ATOM 727 C C . ASN A 1 96 ? 2.336 11.748 -8.708 1.00 98.06 96 ASN A C 1
ATOM 729 O O . ASN A 1 96 ? 2.513 12.735 -7.999 1.00 98.06 96 ASN A O 1
ATOM 733 N N . GLU A 1 97 ? 1.154 11.137 -8.785 1.00 98.31 97 GLU A N 1
ATOM 734 C CA . GLU A 1 97 ? -0.005 11.544 -7.982 1.00 98.31 97 GLU A CA 1
ATOM 735 C C . GLU A 1 97 ? 0.313 11.506 -6.478 1.00 98.31 97 GLU A C 1
ATOM 737 O O . GLU A 1 97 ? 0.170 12.510 -5.776 1.00 98.31 97 GLU A O 1
ATOM 742 N N . LEU A 1 98 ? 0.846 10.380 -5.989 1.00 98.50 98 LEU A N 1
ATOM 743 C CA . LEU A 1 98 ? 1.256 10.235 -4.592 1.00 98.50 98 LEU A CA 1
ATOM 744 C C . LEU A 1 98 ? 2.381 11.209 -4.227 1.00 98.50 98 LEU A C 1
ATOM 746 O O . LEU A 1 98 ? 2.379 11.778 -3.145 1.00 98.50 98 LEU A O 1
ATOM 750 N N . SER A 1 99 ? 3.336 11.460 -5.114 1.00 98.50 99 SER A N 1
ATOM 751 C CA . SER A 1 99 ? 4.411 12.415 -4.849 1.00 98.50 99 SER A CA 1
ATOM 752 C C . SER A 1 99 ? 3.893 13.845 -4.730 1.00 98.50 99 SER A C 1
ATOM 754 O O . SER A 1 99 ? 4.258 14.554 -3.792 1.00 98.50 99 SER A O 1
ATOM 756 N N . ASN A 1 100 ? 2.972 14.262 -5.597 1.00 98.31 100 ASN A N 1
ATOM 757 C CA . ASN A 1 100 ? 2.326 15.565 -5.466 1.00 98.31 100 ASN A CA 1
ATOM 758 C C . ASN A 1 100 ? 1.550 15.668 -4.149 1.00 98.31 100 ASN A C 1
ATOM 760 O O . ASN A 1 100 ? 1.678 16.663 -3.439 1.00 98.31 100 ASN A O 1
ATOM 764 N N . LYS A 1 101 ? 0.841 14.606 -3.763 1.00 97.69 101 LYS A N 1
ATOM 765 C CA . LYS A 1 101 ? 0.139 14.525 -2.480 1.00 97.69 101 LYS A CA 1
ATOM 766 C C . LYS A 1 101 ? 1.071 14.623 -1.261 1.00 97.69 101 LYS A C 1
ATOM 768 O O . LYS A 1 101 ? 0.752 15.334 -0.314 1.00 97.69 101 LYS A O 1
ATOM 773 N N . TYR A 1 102 ? 2.193 13.900 -1.244 1.00 97.69 102 TYR A N 1
ATOM 774 C CA . TYR A 1 102 ? 3.053 13.792 -0.054 1.00 97.69 102 TYR A CA 1
ATOM 775 C C . TYR A 1 102 ? 4.129 14.879 0.029 1.00 97.69 102 TYR A C 1
ATOM 777 O O . TYR A 1 102 ? 4.532 15.251 1.129 1.00 97.69 102 TYR A O 1
ATOM 785 N N . ILE A 1 103 ? 4.635 15.358 -1.110 1.00 97.88 103 ILE A N 1
ATOM 786 C CA . ILE A 1 103 ? 5.778 16.283 -1.164 1.00 97.88 103 ILE A CA 1
ATOM 787 C C . ILE A 1 103 ? 5.602 17.445 -2.158 1.00 97.88 103 ILE A C 1
ATOM 789 O O . ILE A 1 103 ? 6.543 18.216 -2.349 1.00 97.88 103 ILE A O 1
ATOM 793 N N . GLY A 1 104 ? 4.436 17.582 -2.798 1.00 98.06 104 GLY A N 1
ATOM 794 C CA . GLY A 1 104 ? 4.085 18.747 -3.622 1.00 98.06 104 GLY A CA 1
ATOM 795 C C . GLY A 1 104 ? 4.755 18.832 -4.997 1.00 98.06 104 GLY A C 1
ATOM 796 O O . GLY A 1 104 ? 4.848 19.926 -5.549 1.00 98.06 104 GLY A O 1
ATOM 797 N N . LYS A 1 105 ? 5.277 17.722 -5.531 1.00 97.81 105 LYS A N 1
ATOM 798 C CA . LYS A 1 105 ? 5.898 17.655 -6.866 1.00 97.81 105 LYS A CA 1
ATOM 799 C C . LYS A 1 105 ? 5.928 16.229 -7.406 1.00 97.81 105 LYS A C 1
ATOM 801 O O . LYS A 1 105 ? 5.827 15.286 -6.622 1.00 97.81 105 LYS A O 1
ATOM 806 N N . ASP A 1 106 ? 6.177 16.075 -8.702 1.00 96.56 106 ASP A N 1
ATOM 807 C CA . ASP A 1 106 ? 6.429 14.775 -9.336 1.00 96.56 106 ASP A CA 1
ATOM 808 C C . ASP A 1 106 ? 7.596 14.023 -8.686 1.00 96.56 106 ASP A C 1
ATOM 810 O O . ASP A 1 106 ? 8.515 14.627 -8.119 1.00 96.56 106 ASP A O 1
ATOM 814 N N . TYR A 1 107 ? 7.545 12.691 -8.752 1.00 97.00 107 TYR A N 1
ATOM 815 C CA . TYR A 1 107 ? 8.458 11.822 -8.019 1.00 97.00 107 TYR A CA 1
ATOM 816 C C . TYR A 1 107 ? 9.893 11.955 -8.550 1.00 97.00 107 TYR A C 1
ATOM 818 O O . TYR A 1 107 ? 10.171 11.553 -9.679 1.00 97.00 107 TYR A O 1
ATOM 826 N N . PRO A 1 108 ? 10.847 12.472 -7.751 1.00 94.62 108 PRO A N 1
ATOM 827 C CA . PRO A 1 108 ? 12.157 12.857 -8.273 1.00 94.62 108 PRO A CA 1
ATOM 828 C C . PRO A 1 108 ? 13.214 11.746 -8.179 1.00 94.62 108 PRO A C 1
ATOM 830 O O . PRO A 1 108 ? 14.361 11.973 -8.556 1.00 94.62 108 PRO A O 1
ATOM 833 N N . TRP A 1 109 ? 12.879 10.583 -7.610 1.00 94.69 109 TRP A N 1
ATOM 834 C CA . TRP A 1 109 ? 13.869 9.563 -7.229 1.00 94.69 109 TRP A CA 1
ATOM 835 C C . TRP A 1 109 ? 13.843 8.302 -8.094 1.00 94.69 109 TRP A C 1
ATOM 837 O O . TRP A 1 109 ? 14.487 7.314 -7.736 1.00 94.69 109 TRP A O 1
ATOM 847 N N . ASP A 1 110 ? 13.082 8.296 -9.188 1.00 92.56 110 ASP A N 1
ATOM 848 C CA . ASP A 1 110 ? 13.103 7.165 -10.110 1.00 92.56 110 ASP A CA 1
ATOM 849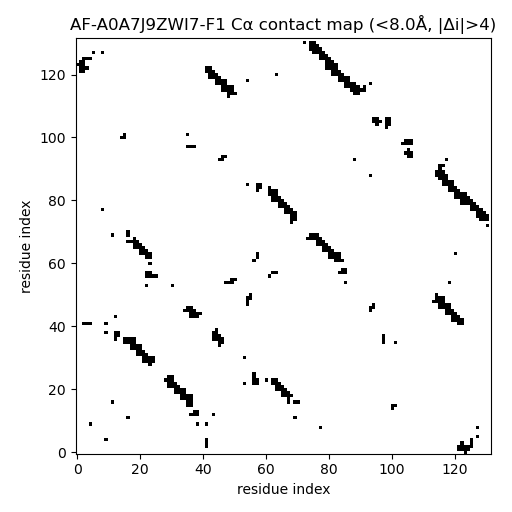 C C . ASP A 1 110 ? 14.324 7.213 -11.029 1.00 92.56 110 ASP A C 1
ATOM 851 O O . ASP A 1 110 ? 14.618 8.266 -11.600 1.00 92.56 110 ASP A O 1
ATOM 855 N N . PRO A 1 111 ? 15.041 6.088 -11.205 1.00 89.88 111 PRO A N 1
ATOM 856 C CA . PRO A 1 111 ? 15.976 5.971 -12.310 1.00 89.88 111 PRO A CA 1
ATOM 857 C C . PRO A 1 111 ? 15.220 5.966 -13.657 1.00 89.88 111 PRO A C 1
ATOM 859 O O . PRO A 1 111 ? 14.035 5.624 -13.694 1.00 89.88 111 PRO A O 1
ATOM 862 N N . PRO A 1 112 ? 15.885 6.303 -14.779 1.00 85.56 112 PRO A N 1
ATOM 863 C CA . PRO A 1 112 ? 15.242 6.389 -16.096 1.00 85.56 112 PRO A CA 1
ATOM 864 C C . PRO A 1 112 ? 14.540 5.106 -16.571 1.00 85.56 112 PRO A C 1
ATOM 866 O O . PRO A 1 112 ? 13.633 5.173 -17.393 1.00 85.56 112 PRO A O 1
ATOM 869 N N . ASP A 1 113 ? 14.964 3.945 -16.077 1.00 87.88 113 ASP A N 1
ATOM 870 C CA . ASP A 1 113 ? 14.462 2.613 -16.423 1.00 87.88 113 ASP A CA 1
ATOM 871 C C . ASP A 1 113 ? 13.523 2.023 -15.354 1.00 87.88 113 ASP A C 1
ATOM 873 O O . ASP A 1 113 ? 13.259 0.818 -15.341 1.00 87.88 113 ASP A O 1
ATOM 877 N N . ALA A 1 114 ? 13.011 2.854 -14.440 1.00 91.94 114 ALA A N 1
ATOM 878 C CA . ALA A 1 114 ? 12.087 2.418 -13.403 1.00 91.94 114 ALA A CA 1
ATOM 879 C C . ALA A 1 114 ? 10.795 1.841 -14.002 1.00 91.94 114 ALA A C 1
ATOM 881 O O . ALA A 1 114 ? 9.924 2.563 -14.480 1.00 91.94 114 ALA A O 1
ATOM 882 N N . GLU A 1 115 ? 10.626 0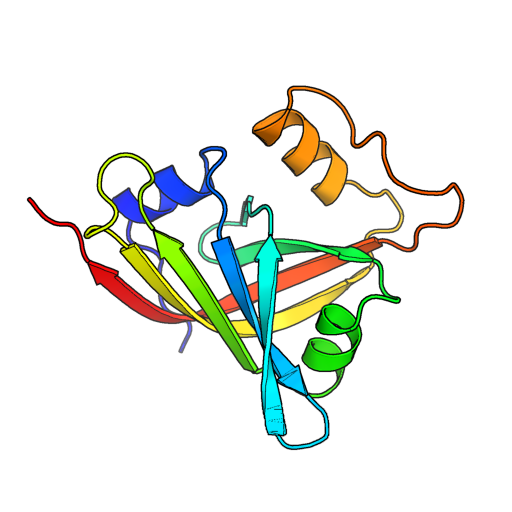.524 -13.904 1.00 96.44 115 GLU A N 1
ATOM 883 C CA . GLU A 1 1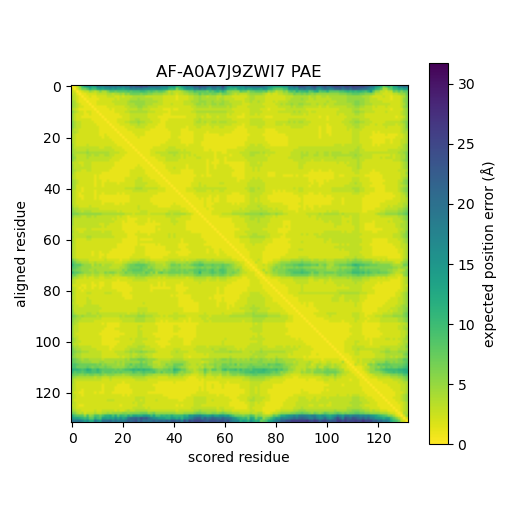15 ? 9.365 -0.124 -14.260 1.00 96.44 115 GLU A CA 1
ATOM 884 C C . GLU A 1 115 ? 8.397 -0.060 -13.073 1.00 96.44 115 GLU A C 1
ATOM 886 O O . GLU A 1 115 ? 8.518 -0.825 -12.107 1.00 96.44 115 GLU A O 1
ATOM 891 N N . ARG A 1 116 ? 7.445 0.874 -13.130 1.00 97.56 116 ARG A N 1
ATOM 892 C CA . ARG A 1 116 ? 6.438 1.073 -12.086 1.00 97.56 116 ARG A CA 1
ATOM 893 C C . ARG A 1 116 ? 5.248 0.131 -12.239 1.00 97.56 116 ARG A C 1
ATOM 895 O O . ARG A 1 116 ? 4.821 -0.235 -13.333 1.00 97.56 116 ARG A O 1
ATOM 902 N N . VAL A 1 117 ? 4.713 -0.262 -11.089 1.00 98.56 117 VAL A N 1
ATOM 903 C CA . VAL A 1 117 ? 3.469 -1.017 -10.964 1.00 98.56 117 VAL A CA 1
ATOM 904 C C . VAL A 1 117 ? 2.598 -0.392 -9.881 1.00 98.56 117 VAL A C 1
ATOM 906 O O . VAL A 1 117 ? 3.092 0.076 -8.849 1.00 98.56 117 VAL A O 1
ATOM 909 N N . ILE A 1 118 ? 1.292 -0.429 -10.114 1.00 98.75 118 ILE A N 1
ATOM 910 C CA . ILE A 1 118 ? 0.266 -0.144 -9.122 1.00 98.75 118 ILE A CA 1
ATOM 911 C C . ILE A 1 118 ? -0.068 -1.450 -8.415 1.00 98.75 118 ILE A C 1
ATOM 913 O O . ILE A 1 118 ? -0.388 -2.462 -9.038 1.00 98.75 118 ILE A O 1
ATOM 917 N N . ILE A 1 119 ? -0.008 -1.414 -7.096 1.00 98.62 119 ILE A N 1
ATOM 918 C CA . ILE A 1 119 ? -0.533 -2.449 -6.224 1.00 98.62 119 ILE A CA 1
ATOM 919 C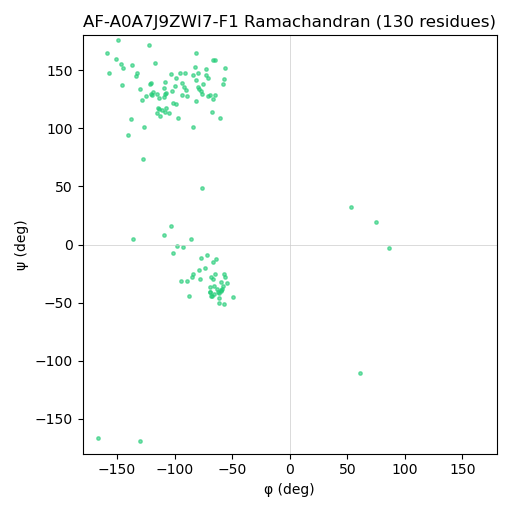 C . ILE A 1 119 ? -1.912 -1.977 -5.779 1.00 98.62 119 ILE A C 1
ATOM 921 O O . ILE A 1 119 ? -2.012 -1.023 -5.008 1.00 98.62 119 ILE A O 1
ATOM 925 N N . ARG A 1 120 ? -2.965 -2.626 -6.277 1.00 98.69 120 ARG A N 1
ATOM 926 C CA . ARG A 1 120 ? -4.348 -2.384 -5.845 1.00 98.69 120 ARG A CA 1
ATOM 927 C C . ARG A 1 120 ? -4.734 -3.450 -4.832 1.00 98.69 120 ARG A C 1
ATOM 929 O O . ARG A 1 120 ? -4.681 -4.638 -5.153 1.00 98.69 120 ARG A O 1
ATOM 936 N N . ILE A 1 121 ? -5.091 -3.020 -3.629 1.00 98.62 121 ILE A N 1
ATOM 937 C CA . ILE A 1 121 ? -5.438 -3.877 -2.498 1.00 98.62 121 ILE A CA 1
ATOM 938 C C . ILE A 1 121 ? -6.942 -3.786 -2.268 1.00 98.62 121 ILE A C 1
ATOM 940 O O . ILE A 1 121 ? -7.431 -2.737 -1.848 1.00 98.62 121 ILE A O 1
ATOM 944 N N . SER A 1 122 ? -7.644 -4.896 -2.481 1.00 98.31 122 SER A N 1
ATOM 945 C CA . SER A 1 122 ? -9.057 -5.023 -2.126 1.00 98.31 122 SER A CA 1
ATOM 946 C C . SER A 1 122 ? -9.178 -5.632 -0.734 1.00 98.31 122 SER A C 1
ATOM 948 O O . SER A 1 122 ? -8.554 -6.655 -0.430 1.00 98.31 122 SER A O 1
ATOM 950 N N . ALA A 1 123 ? -9.946 -4.979 0.135 1.00 97.94 123 ALA A N 1
ATOM 951 C CA . ALA A 1 123 ? -10.082 -5.375 1.530 1.00 97.94 123 ALA A CA 1
ATOM 952 C C . ALA A 1 123 ? -10.989 -6.605 1.673 1.00 97.94 123 ALA A C 1
ATOM 954 O O . ALA A 1 123 ? -12.124 -6.592 1.219 1.00 97.94 123 ALA A O 1
ATOM 955 N N . ASP A 1 124 ? -10.540 -7.635 2.383 1.00 97.56 124 ASP A N 1
ATOM 956 C CA . ASP A 1 124 ? -11.390 -8.741 2.850 1.00 97.56 124 ASP A CA 1
ATOM 957 C C . ASP A 1 124 ? -11.896 -8.486 4.276 1.00 97.56 124 ASP A C 1
ATOM 959 O O . ASP A 1 124 ? -12.979 -8.924 4.668 1.00 97.56 124 ASP A O 1
ATOM 963 N N . LYS A 1 125 ? -11.091 -7.780 5.077 1.00 97.56 125 LYS A N 1
ATOM 964 C CA . LYS A 1 125 ? -11.408 -7.393 6.449 1.00 97.56 125 LYS A CA 1
ATOM 965 C C . LYS A 1 125 ? -10.811 -6.031 6.764 1.00 97.56 125 LYS A C 1
ATOM 967 O O . LYS A 1 125 ? -9.641 -5.785 6.479 1.00 97.56 125 LYS A O 1
ATOM 972 N N . VAL A 1 126 ? -11.602 -5.209 7.444 1.00 97.69 126 VAL A N 1
ATOM 973 C CA . VAL A 1 126 ? -11.179 -3.923 7.997 1.00 97.69 126 VAL A CA 1
ATOM 974 C C . VAL A 1 126 ? -11.338 -3.964 9.514 1.00 97.69 126 VAL A C 1
ATOM 976 O O . VAL A 1 126 ? -12.379 -4.381 10.023 1.00 97.69 126 VAL A O 1
ATOM 979 N N . VAL A 1 127 ? -10.299 -3.555 10.236 1.00 96.62 127 VAL A N 1
ATOM 980 C CA . VAL A 1 127 ? -10.358 -3.241 11.667 1.00 96.62 127 VAL A CA 1
ATOM 981 C C . VAL A 1 127 ? -10.066 -1.759 11.789 1.00 96.62 127 VAL A C 1
ATOM 983 O O . VAL A 1 127 ? -8.961 -1.327 11.481 1.00 96.62 127 VAL A O 1
ATOM 986 N N . PHE A 1 128 ? -11.060 -0.989 12.208 1.00 94.56 128 PHE A N 1
ATOM 987 C CA . PHE A 1 128 ? -10.923 0.444 12.416 1.00 94.56 128 PHE A CA 1
ATOM 988 C C . PHE A 1 128 ? -11.098 0.741 13.898 1.00 94.56 128 PHE A C 1
ATOM 990 O O . PHE A 1 128 ? -12.149 0.452 14.469 1.00 94.56 128 PHE A O 1
ATOM 997 N N . ASN A 1 129 ? -10.046 1.272 14.509 1.00 92.38 129 ASN A N 1
ATOM 998 C CA . ASN A 1 129 ? -10.057 1.758 15.874 1.00 92.38 129 ASN A CA 1
ATOM 999 C C . ASN A 1 129 ? -9.919 3.277 15.830 1.00 92.38 129 ASN A C 1
ATOM 1001 O O . ASN A 1 129 ? -8.889 3.782 15.394 1.00 92.38 129 ASN A O 1
ATOM 1005 N N . ALA A 1 130 ? -10.946 3.986 16.278 1.00 82.06 130 ALA A N 1
ATOM 1006 C CA . ALA A 1 130 ? -10.878 5.416 16.529 1.00 82.06 130 ALA A CA 1
ATOM 1007 C C . ALA A 1 130 ? -11.010 5.602 18.040 1.00 82.06 130 ALA A C 1
ATOM 1009 O O . ALA A 1 130 ? -12.068 5.306 18.604 1.00 82.06 130 ALA A O 1
ATOM 1010 N N . SER A 1 131 ? -9.931 6.012 18.706 1.00 71.25 131 SER A N 1
ATOM 1011 C CA . SER A 1 131 ? -10.034 6.525 20.070 1.00 71.25 131 SER A CA 1
ATOM 1012 C C . SER A 1 131 ? -10.859 7.811 20.004 1.00 71.25 131 SER A C 1
ATOM 1014 O O . SER A 1 131 ? -10.606 8.658 19.148 1.00 71.25 131 SER A O 1
ATOM 1016 N N . GLY A 1 132 ? -11.896 7.901 20.838 1.00 57.75 132 GLY A N 1
ATOM 1017 C CA . GLY A 1 132 ? -12.746 9.091 20.936 1.00 57.75 132 GLY A CA 1
ATOM 1018 C C . GLY A 1 132 ? -12.094 10.241 21.686 1.00 57.75 132 GLY A C 1
ATOM 1019 O O . GLY A 1 132 ? -11.096 9.996 22.401 1.00 57.75 132 GLY A O 1
#

Sequence (132 aa):
MSAVLPDAAKEWFDGANFATISTIEPDGRPQASMVWVGRDGDDVLVSTTRQRRKAANMGRDSRVSLLMANPEDPYSYIEIRGTASVIPDPTSSLINELSNKYIGKDYPWDPPDAERVIIRISADKVVFNASG

Radius of gyration: 14.38 Å; Cα contacts (8 Å, |Δi|>4): 278; chains: 1; bounding box: 32×38×39 Å

Solvent-accessible surface area (backbone atoms only — not comparable to full-atom values): 7251 Å² total; per-residue (Å²): 112,80,41,75,64,53,70,80,56,49,55,50,42,74,39,80,48,61,30,40,40,35,32,42,43,97,89,66,47,79,45,74,44,79,41,66,50,39,64,61,92,56,30,39,32,34,60,48,44,60,88,39,68,64,47,52,22,34,74,74,41,33,56,36,38,37,40,32,53,39,91,92,43,71,81,18,32,40,39,36,36,28,41,42,44,85,41,86,27,93,77,44,56,63,45,28,53,49,23,35,65,65,74,71,39,67,60,84,82,69,60,99,81,64,51,33,26,38,36,43,31,44,26,55,40,71,49,78,43,75,71,130

pLDDT: mean 95.17, std 6.57, range [55.06, 98.81]

Foldseek 3Di:
DFDADDPVVLVVQLAQFKKKKWFADPVRDIDIDIFRWHDDHRKIKTKDFCPDPRNVRLVVPQWMKMKTADPVHRQWIKIFTFGKDKAWDQPCVVQQVSCCRNPNGGDDPDDPPGGMIMIITGGPDMDGDDDD

Secondary structure (DSSP, 8-state):
-PPPPPHHHHHHHHTT--EEEEEE-TTS-EEEEEE--EEETTEEEEEEETTSHHHHHHHH--EEEEEEE-SS-TT-EEEEEEEEEEEE-TT-HHHHHHHHHHHSSS-TT--TT--EEEEEEEEEEEEEE---